Protein AF-A0A6L7CYQ5-F1 (afdb_monomer_lite)

Organism: Escherichia coli (NCBI:txid562)

Radius of gyration: 12.0 Å; chains: 1; bounding box: 25×27×30 Å

pLDDT: mean 95.57, std 5.55, range [53.62, 98.19]

Secondary structure (DSSP, 8-state):
--HHHHHHHHHHHS--S------SSHHHHHHHHHHHHTTT-------TTS-HHHHHHHHHHHHTTS---

Structure (mmCIF, N/CA/C/O backbone):
data_AF-A0A6L7CYQ5-F1
#
_entry.id   AF-A0A6L7CYQ5-F1
#
loop_
_atom_site.group_PDB
_atom_site.id
_atom_site.type_symbol
_atom_site.label_atom_id
_atom_site.label_a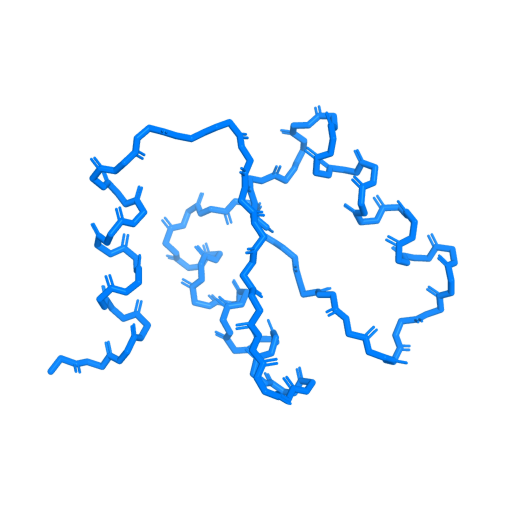lt_id
_atom_site.label_comp_id
_atom_site.label_asym_id
_atom_site.label_entity_id
_atom_site.label_seq_id
_atom_site.pdbx_PDB_ins_code
_atom_site.Cartn_x
_atom_site.Cartn_y
_atom_site.Cartn_z
_atom_site.occupancy
_atom_site.B_iso_or_equiv
_atom_site.auth_seq_id
_atom_site.auth_comp_id
_atom_site.auth_asym_id
_atom_site.auth_atom_id
_atom_site.pdbx_PDB_model_num
ATOM 1 N N . MET A 1 1 ? 9.291 -11.476 -18.870 1.00 53.62 1 MET A N 1
ATOM 2 C CA . MET A 1 1 ? 8.198 -11.197 -17.920 1.00 53.62 1 MET A CA 1
ATOM 3 C C . MET A 1 1 ? 8.738 -10.231 -16.882 1.00 53.62 1 MET A C 1
ATOM 5 O O . MET A 1 1 ? 9.759 -10.543 -16.274 1.00 53.62 1 MET A O 1
ATOM 9 N N . ARG A 1 2 ? 8.174 -9.025 -16.765 1.00 85.94 2 ARG A N 1
ATOM 10 C CA . ARG A 1 2 ? 8.638 -8.051 -15.761 1.00 85.94 2 ARG A CA 1
ATOM 11 C C . ARG A 1 2 ? 8.048 -8.430 -14.400 1.00 85.94 2 ARG A C 1
ATOM 13 O O . ARG A 1 2 ? 6.920 -8.899 -14.333 1.00 85.94 2 ARG A O 1
ATOM 20 N N . LYS A 1 3 ? 8.803 -8.239 -13.313 1.00 88.25 3 LYS A N 1
ATOM 21 C CA . LYS A 1 3 ? 8.423 -8.658 -11.947 1.00 88.25 3 LYS A CA 1
ATOM 22 C C . LYS A 1 3 ? 6.999 -8.229 -11.545 1.00 88.25 3 LYS A C 1
ATOM 24 O O . LYS A 1 3 ? 6.286 -9.022 -10.945 1.00 88.25 3 LYS A O 1
ATOM 29 N N . ASN A 1 4 ? 6.578 -7.019 -11.919 1.00 90.06 4 ASN A N 1
ATOM 30 C CA . ASN A 1 4 ? 5.248 -6.497 -11.587 1.00 90.06 4 ASN A CA 1
ATOM 31 C C . ASN A 1 4 ? 4.119 -7.218 -12.345 1.00 90.06 4 ASN A C 1
ATOM 33 O O . ASN A 1 4 ? 3.061 -7.435 -11.776 1.00 90.06 4 ASN A O 1
ATOM 37 N N . GLU A 1 5 ? 4.344 -7.648 -13.591 1.00 91.50 5 GLU A N 1
ATOM 38 C CA . GLU A 1 5 ? 3.353 -8.427 -14.356 1.00 91.50 5 GLU A CA 1
ATOM 39 C C . GLU A 1 5 ? 3.125 -9.803 -13.717 1.00 91.50 5 GLU A C 1
ATOM 41 O O . GLU A 1 5 ? 2.000 -10.286 -13.650 1.00 91.50 5 GLU A O 1
ATOM 46 N N . ALA A 1 6 ? 4.200 -10.433 -13.232 1.00 94.75 6 ALA A N 1
ATOM 47 C CA . ALA A 1 6 ? 4.110 -11.708 -12.526 1.00 94.75 6 ALA A CA 1
ATOM 48 C C . ALA A 1 6 ? 3.391 -11.563 -11.176 1.00 94.75 6 ALA A C 1
ATOM 50 O O . ALA A 1 6 ? 2.609 -12.434 -10.814 1.00 94.75 6 ALA A O 1
ATOM 51 N N . LEU A 1 7 ? 3.630 -10.458 -10.460 1.00 94.94 7 LEU A N 1
ATOM 52 C CA . LEU A 1 7 ? 2.930 -10.138 -9.217 1.00 94.94 7 LEU A CA 1
ATOM 53 C C . LEU A 1 7 ? 1.423 -9.964 -9.442 1.00 94.94 7 LEU A C 1
ATOM 55 O O . LEU A 1 7 ? 0.642 -10.570 -8.724 1.00 94.94 7 LEU A O 1
ATOM 59 N N . VAL A 1 8 ? 1.019 -9.183 -10.448 1.00 94.56 8 VAL A N 1
ATOM 60 C CA . VAL A 1 8 ? -0.405 -8.976 -10.768 1.00 94.56 8 VAL A CA 1
ATOM 61 C C . VAL A 1 8 ? -1.082 -10.302 -11.107 1.00 94.56 8 VAL A C 1
ATOM 63 O O . VAL A 1 8 ? -2.115 -10.616 -10.534 1.00 94.56 8 VAL A O 1
ATOM 66 N N . ARG A 1 9 ? -0.453 -11.125 -11.953 1.00 94.38 9 ARG A N 1
ATOM 67 C CA . ARG A 1 9 ? -0.972 -12.458 -12.299 1.00 94.38 9 ARG A CA 1
ATOM 68 C C . ARG A 1 9 ? -1.110 -13.395 -11.106 1.00 94.38 9 ARG A C 1
ATOM 70 O O . ARG A 1 9 ? -1.989 -14.244 -11.107 1.00 94.38 9 ARG A O 1
ATOM 77 N N . PHE A 1 10 ? -0.197 -13.294 -10.143 1.00 95.19 10 PHE A N 1
ATOM 78 C CA . PHE A 1 10 ? -0.288 -14.059 -8.906 1.00 95.19 10 PHE A CA 1
ATOM 79 C C . PHE A 1 10 ? -1.501 -13.603 -8.091 1.00 95.19 10 PHE A C 1
ATOM 81 O O . PHE A 1 10 ? -2.301 -14.434 -7.696 1.00 95.19 10 PHE A O 1
ATOM 88 N N . LEU A 1 11 ? -1.680 -12.292 -7.919 1.00 95.94 11 LEU A N 1
ATOM 89 C CA . LEU A 1 11 ? -2.811 -11.737 -7.174 1.00 95.94 11 LEU A CA 1
ATOM 90 C C . LEU A 1 11 ? -4.166 -12.041 -7.832 1.00 95.94 11 LEU A C 1
ATOM 92 O O . LEU A 1 11 ? -5.126 -12.298 -7.127 1.00 95.94 11 LEU A O 1
ATOM 96 N N . GLU A 1 12 ? -4.242 -12.079 -9.165 1.00 94.50 12 GLU A N 1
ATOM 97 C CA . GLU A 1 12 ? -5.471 -12.440 -9.895 1.00 94.50 12 GLU A CA 1
ATOM 98 C C . GLU A 1 12 ? -5.889 -13.908 -9.707 1.00 94.50 12 GLU A C 1
ATOM 100 O O . GLU A 1 12 ? -7.039 -14.258 -9.970 1.00 94.50 12 GLU A O 1
ATOM 105 N N . ALA A 1 13 ? -4.951 -14.780 -9.333 1.00 95.88 13 ALA A N 1
ATOM 106 C CA . ALA A 1 13 ? -5.178 -16.217 -9.204 1.00 95.88 13 ALA A CA 1
ATOM 107 C C . ALA A 1 13 ? -5.457 -16.664 -7.762 1.00 95.88 13 ALA A C 1
ATOM 109 O O . ALA A 1 13 ? -5.881 -17.802 -7.561 1.00 95.88 13 ALA A O 1
ATOM 110 N N . GLU A 1 14 ? -5.198 -15.804 -6.779 1.00 95.00 14 GLU A N 1
ATOM 111 C CA . GLU A 1 14 ? -5.318 -16.112 -5.356 1.00 95.00 14 GLU A CA 1
ATOM 112 C C . GLU A 1 14 ? -6.504 -15.355 -4.750 1.00 95.00 14 GLU A C 1
ATOM 114 O O . GLU A 1 14 ? -6.671 -14.160 -4.986 1.00 95.00 14 GLU A O 1
ATOM 119 N N . ASP A 1 15 ? -7.290 -16.028 -3.911 1.00 93.88 15 ASP A N 1
ATOM 120 C CA . ASP A 1 15 ? -8.311 -15.369 -3.096 1.00 93.88 15 ASP A CA 1
ATOM 121 C C . ASP A 1 15 ? -7.658 -14.799 -1.827 1.00 93.88 15 ASP A C 1
ATOM 123 O O . ASP A 1 15 ? -7.059 -15.535 -1.035 1.00 93.88 15 ASP A O 1
ATOM 127 N N . PHE A 1 16 ? -7.776 -13.488 -1.609 1.00 94.88 16 PHE A N 1
ATOM 128 C CA . PHE A 1 16 ? -7.285 -12.824 -0.401 1.00 94.88 16 PHE A CA 1
ATOM 129 C C . PHE A 1 16 ? -8.231 -11.709 0.053 1.00 94.88 16 PHE A C 1
ATOM 131 O O . PHE A 1 16 ? -8.815 -11.006 -0.766 1.00 94.88 16 PHE A O 1
ATOM 138 N N . ASP A 1 17 ? -8.337 -11.522 1.372 1.00 92.00 17 ASP A N 1
ATOM 139 C CA . ASP A 1 17 ? -9.105 -10.414 1.959 1.00 92.00 17 ASP A CA 1
ATOM 140 C C . ASP A 1 17 ? -8.276 -9.119 2.046 1.00 92.00 17 ASP A C 1
ATOM 142 O O . ASP A 1 17 ? -8.804 -8.024 1.887 1.00 92.00 17 ASP A O 1
ATOM 146 N N . ALA A 1 18 ? -6.972 -9.241 2.326 1.00 95.94 18 ALA A N 1
ATOM 147 C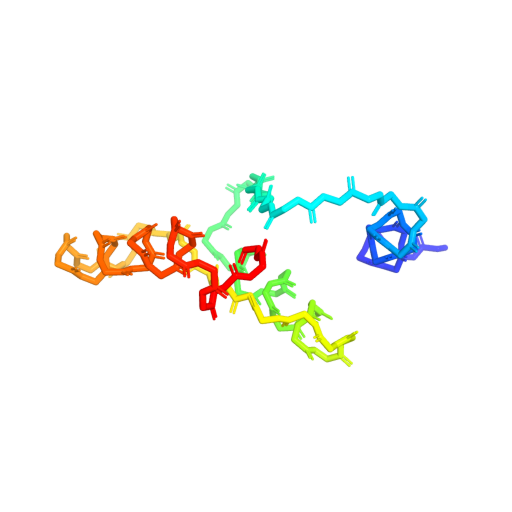 CA . ALA A 1 18 ? -6.017 -8.134 2.382 1.00 95.94 18 ALA A CA 1
ATOM 148 C C . ALA A 1 18 ? -4.581 -8.647 2.183 1.00 95.94 18 ALA A C 1
ATOM 150 O O . ALA A 1 18 ? -4.229 -9.723 2.678 1.00 95.94 18 ALA A O 1
ATOM 151 N N . ALA A 1 19 ? -3.725 -7.865 1.522 1.00 96.94 19 ALA A N 1
ATOM 152 C CA . ALA A 1 19 ? -2.310 -8.192 1.336 1.00 96.94 19 ALA A CA 1
ATOM 153 C C . ALA A 1 19 ? -1.378 -7.064 1.809 1.00 96.94 19 ALA A C 1
ATOM 155 O O . ALA A 1 19 ? -1.758 -5.905 1.868 1.00 96.94 19 ALA A O 1
ATOM 156 N N . ILE A 1 20 ? -0.129 -7.405 2.154 1.00 97.31 20 ILE A N 1
ATOM 157 C CA . ILE A 1 20 ? 0.953 -6.434 2.395 1.00 97.31 20 ILE A CA 1
ATOM 158 C C . ILE A 1 20 ? 2.178 -6.878 1.602 1.00 97.31 20 ILE A C 1
ATOM 160 O O . ILE A 1 20 ? 2.702 -7.976 1.807 1.00 97.31 20 ILE A O 1
ATOM 164 N N . ILE A 1 21 ? 2.679 -6.005 0.727 1.00 96.88 21 ILE A N 1
ATOM 165 C CA . ILE A 1 21 ? 3.815 -6.309 -0.149 1.00 96.88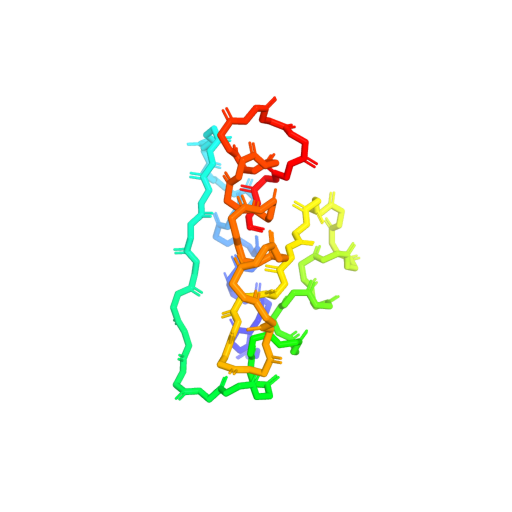 21 ILE A CA 1
ATOM 166 C C . ILE A 1 21 ? 5.052 -5.528 0.292 1.00 96.88 21 ILE A C 1
ATOM 168 O O . ILE A 1 21 ? 5.132 -4.307 0.173 1.00 96.88 21 ILE A O 1
ATOM 172 N N . PHE A 1 22 ? 6.075 -6.250 0.750 1.00 97.75 22 PHE A N 1
ATOM 173 C CA . PHE A 1 22 ? 7.348 -5.648 1.137 1.00 97.75 22 PHE A CA 1
ATOM 174 C C . PHE A 1 22 ? 8.294 -5.489 -0.056 1.00 97.75 22 PHE A C 1
ATOM 176 O O . PHE A 1 22 ? 8.567 -6.424 -0.812 1.00 97.75 22 PHE A O 1
ATOM 183 N N . VAL A 1 23 ? 8.869 -4.295 -0.181 1.00 97.00 23 VAL A N 1
ATOM 184 C CA . VAL A 1 23 ? 9.866 -3.950 -1.201 1.00 97.00 23 VAL A CA 1
ATOM 185 C C . VAL A 1 23 ? 11.084 -3.283 -0.570 1.00 97.00 23 VAL A C 1
ATOM 187 O O . VAL A 1 23 ? 11.051 -2.815 0.564 1.00 97.00 23 VAL A O 1
ATOM 190 N N . ARG A 1 24 ? 12.199 -3.260 -1.308 1.00 96.88 24 ARG A N 1
ATOM 191 C CA . ARG A 1 24 ? 13.503 -2.835 -0.773 1.00 96.88 24 ARG A CA 1
ATOM 192 C C . ARG A 1 24 ? 13.608 -1.330 -0.532 1.00 96.88 24 ARG A C 1
ATOM 194 O O . ARG A 1 24 ? 14.352 -0.916 0.349 1.00 96.88 24 ARG A O 1
ATOM 201 N N . THR A 1 25 ? 12.953 -0.514 -1.352 1.00 97.00 25 THR A N 1
ATOM 202 C CA . THR A 1 25 ? 13.144 0.940 -1.351 1.00 97.00 25 THR A CA 1
ATOM 203 C C . THR A 1 25 ? 11.811 1.664 -1.268 1.00 97.00 25 THR A C 1
ATOM 205 O O . THR A 1 25 ? 10.791 1.168 -1.739 1.00 97.00 25 THR A O 1
ATOM 208 N N . LYS A 1 26 ? 11.845 2.885 -0.729 1.00 96.56 26 LYS A N 1
ATOM 209 C CA . LYS A 1 26 ? 10.724 3.831 -0.763 1.00 96.56 26 LYS A CA 1
ATOM 210 C C . LYS A 1 26 ? 10.144 3.968 -2.173 1.00 96.56 26 LYS A C 1
ATOM 212 O O . LYS A 1 26 ? 8.942 3.828 -2.339 1.00 96.56 26 LYS A O 1
ATOM 217 N N . ASN A 1 27 ? 10.978 4.204 -3.185 1.00 97.00 27 ASN A N 1
ATOM 218 C CA . ASN A 1 27 ? 10.474 4.428 -4.543 1.00 97.00 27 ASN A CA 1
ATOM 219 C C . ASN A 1 27 ? 9.767 3.184 -5.090 1.00 97.00 27 ASN A C 1
ATOM 221 O O . ASN A 1 27 ? 8.707 3.307 -5.691 1.00 97.00 27 ASN A O 1
ATOM 225 N N . ALA A 1 28 ? 10.270 1.987 -4.769 1.00 96.75 28 ALA A N 1
ATOM 226 C CA . ALA A 1 28 ? 9.604 0.750 -5.153 1.00 96.75 28 ALA A CA 1
ATOM 227 C C . ALA A 1 28 ? 8.207 0.603 -4.519 1.00 96.75 28 ALA A C 1
ATOM 229 O O . ALA A 1 28 ? 7.366 -0.068 -5.105 1.00 96.75 28 ALA A O 1
ATOM 230 N N . THR A 1 29 ? 7.932 1.219 -3.356 1.00 97.50 29 THR A N 1
ATOM 231 C CA . THR A 1 29 ? 6.572 1.191 -2.772 1.00 97.50 29 THR A CA 1
ATOM 232 C C . THR A 1 29 ? 5.578 1.935 -3.657 1.00 97.50 29 THR A C 1
ATOM 234 O O . THR A 1 29 ? 4.462 1.465 -3.839 1.00 97.50 29 THR A O 1
ATOM 237 N N . LEU A 1 30 ? 6.005 3.050 -4.257 1.00 97.31 30 LEU A N 1
ATOM 238 C CA . LEU A 1 30 ? 5.183 3.857 -5.157 1.00 97.31 30 LEU A CA 1
ATOM 239 C C . LEU A 1 30 ? 5.001 3.154 -6.505 1.00 97.31 30 LEU A C 1
ATOM 241 O O . LEU A 1 30 ? 3.882 3.026 -6.978 1.00 97.31 30 LEU A O 1
ATOM 245 N N . GLU A 1 31 ? 6.086 2.633 -7.084 1.00 96.38 31 GLU A N 1
ATOM 246 C CA . GLU A 1 31 ? 6.045 1.929 -8.374 1.00 96.38 31 GLU A CA 1
ATOM 247 C C . GLU A 1 31 ? 5.165 0.670 -8.336 1.00 96.38 31 GLU A C 1
ATOM 249 O O . GLU A 1 31 ? 4.492 0.350 -9.318 1.00 96.38 31 GLU A O 1
ATOM 254 N N . VAL A 1 32 ? 5.189 -0.071 -7.221 1.00 97.00 32 VAL A N 1
ATOM 255 C CA . VAL A 1 32 ? 4.335 -1.252 -7.045 1.00 97.00 32 VAL A CA 1
ATOM 256 C C . VAL A 1 32 ? 2.884 -0.838 -6.824 1.00 97.00 32 VAL A C 1
ATOM 258 O O . VAL A 1 32 ? 2.029 -1.379 -7.517 1.00 97.00 32 VAL A O 1
ATOM 261 N N . ALA A 1 33 ? 2.604 0.135 -5.950 1.00 97.31 33 ALA A N 1
ATOM 262 C CA . ALA A 1 33 ? 1.243 0.635 -5.740 1.00 97.31 33 ALA A CA 1
ATOM 263 C C . ALA A 1 33 ? 0.616 1.155 -7.048 1.00 97.31 33 ALA A C 1
ATOM 265 O O . ALA A 1 33 ? -0.459 0.716 -7.436 1.00 97.31 33 ALA A O 1
ATOM 266 N N . GLU A 1 34 ? 1.337 1.972 -7.821 1.00 96.81 34 GLU A N 1
ATOM 267 C CA . GLU A 1 34 ? 0.859 2.469 -9.120 1.00 96.81 34 GLU A CA 1
ATOM 268 C C . GLU A 1 34 ? 0.625 1.330 -10.129 1.00 96.81 34 GLU A C 1
ATOM 270 O O . GLU A 1 34 ? -0.285 1.376 -10.960 1.00 96.81 34 GLU A O 1
ATOM 275 N N . ALA A 1 35 ? 1.458 0.285 -10.110 1.00 96.19 35 ALA A N 1
ATOM 276 C CA . ALA A 1 35 ? 1.229 -0.883 -10.952 1.00 96.19 35 ALA A CA 1
ATOM 277 C C . ALA A 1 35 ? -0.038 -1.647 -10.541 1.00 96.19 35 ALA A C 1
ATOM 279 O O . ALA A 1 35 ? -0.761 -2.099 -11.422 1.00 96.19 35 ALA A O 1
ATOM 280 N N . LEU A 1 36 ? -0.314 -1.779 -9.245 1.00 97.06 36 LEU A N 1
ATOM 281 C CA . LEU A 1 36 ? -1.500 -2.460 -8.725 1.00 97.06 36 LEU A CA 1
ATOM 282 C C . LEU A 1 36 ? -2.779 -1.656 -8.986 1.00 97.06 36 LEU A C 1
ATOM 284 O O . LEU A 1 36 ? -3.740 -2.213 -9.511 1.00 97.06 36 LEU A O 1
ATOM 288 N N . GLU A 1 37 ? -2.754 -0.344 -8.748 1.00 97.06 37 GLU A N 1
ATOM 289 C CA . GLU A 1 37 ? -3.862 0.573 -9.057 1.00 97.06 37 GLU A CA 1
ATOM 290 C C . GLU A 1 37 ? -4.247 0.515 -10.541 1.00 97.06 37 GLU A C 1
ATOM 292 O O . GLU A 1 37 ? -5.424 0.421 -10.886 1.00 97.06 37 GLU A O 1
ATOM 297 N N . ARG A 1 38 ? -3.258 0.475 -11.446 1.00 96.38 38 ARG A N 1
ATOM 298 C CA . ARG A 1 38 ? -3.508 0.317 -12.891 1.00 96.38 38 ARG A CA 1
ATOM 299 C C . ARG A 1 38 ? -4.157 -1.015 -13.271 1.00 96.38 38 ARG A C 1
ATOM 301 O O . ARG A 1 38 ? -4.694 -1.109 -14.371 1.00 96.38 38 ARG A O 1
ATOM 308 N N . ASN A 1 39 ? -4.093 -2.022 -12.403 1.00 95.75 39 ASN A N 1
ATOM 309 C CA . ASN A 1 39 ? -4.738 -3.322 -12.594 1.00 95.75 39 ASN A CA 1
ATOM 310 C C . ASN A 1 39 ? -6.008 -3.483 -11.740 1.00 95.75 39 ASN A C 1
ATOM 312 O O . ASN A 1 39 ? -6.547 -4.579 -11.660 1.00 95.75 39 ASN A O 1
ATOM 316 N N . GLY A 1 40 ? -6.519 -2.396 -11.151 1.00 95.62 40 GLY A N 1
ATOM 317 C CA . GLY A 1 40 ? -7.828 -2.371 -10.495 1.00 95.62 40 GLY A CA 1
ATOM 318 C C . GLY A 1 40 ? -7.825 -2.688 -9.001 1.00 95.62 40 GLY A C 1
ATOM 319 O O . GLY A 1 40 ? -8.900 -2.715 -8.413 1.00 95.62 40 GLY A O 1
ATOM 320 N N . TYR A 1 41 ? -6.657 -2.880 -8.384 1.00 97.38 41 TYR A N 1
ATOM 321 C CA . TYR A 1 41 ? -6.556 -3.039 -6.933 1.00 97.38 41 TYR A CA 1
ATOM 322 C C . TYR A 1 41 ? -6.578 -1.676 -6.238 1.00 97.38 41 TYR A C 1
ATOM 324 O O . TYR A 1 41 ? -5.843 -0.759 -6.619 1.00 97.38 41 TYR A O 1
ATOM 332 N N . ASN A 1 42 ? -7.355 -1.552 -5.167 1.00 97.31 42 ASN A N 1
ATOM 333 C CA . ASN A 1 42 ? -7.270 -0.426 -4.248 1.00 97.31 42 ASN A CA 1
ATOM 334 C C . ASN A 1 42 ? -6.013 -0.593 -3.395 1.00 97.31 42 ASN A C 1
ATOM 336 O O . ASN A 1 42 ? -6.058 -1.223 -2.344 1.00 97.31 42 ASN A O 1
ATOM 340 N N . SER A 1 43 ? -4.883 -0.046 -3.839 1.00 97.81 43 SER A N 1
ATOM 341 C CA . SER A 1 43 ? -3.618 -0.182 -3.112 1.00 97.81 43 SER A CA 1
ATOM 342 C C . SER A 1 43 ? -3.084 1.142 -2.581 1.00 97.81 43 SER A C 1
ATOM 344 O O . SER A 1 43 ? -3.493 2.211 -3.032 1.00 97.81 43 SER A O 1
ATOM 346 N N . ALA A 1 44 ? -2.177 1.092 -1.607 1.00 98.06 44 ALA A N 1
ATOM 347 C CA . ALA A 1 44 ? -1.459 2.284 -1.169 1.00 98.06 44 ALA A CA 1
ATOM 348 C C . ALA A 1 44 ? 0.004 1.998 -0.820 1.00 98.06 44 ALA A C 1
ATOM 350 O O . ALA A 1 44 ? 0.352 1.009 -0.179 1.00 98.06 44 ALA A O 1
ATOM 351 N N . ALA A 1 45 ? 0.887 2.934 -1.166 1.00 97.88 45 ALA A N 1
ATOM 352 C CA . ALA A 1 45 ? 2.272 2.873 -0.722 1.00 97.88 45 ALA A CA 1
ATOM 353 C C . ALA A 1 45 ? 2.387 3.172 0.783 1.00 97.88 45 ALA A C 1
ATOM 355 O O . ALA A 1 45 ? 1.843 4.163 1.274 1.00 97.88 45 ALA A O 1
ATOM 356 N N . LEU A 1 46 ? 3.179 2.364 1.494 1.00 97.75 46 LEU A N 1
ATOM 357 C CA . LEU A 1 46 ? 3.540 2.590 2.892 1.00 97.75 46 LEU A CA 1
ATOM 358 C C . LEU A 1 46 ? 5.063 2.651 3.054 1.00 97.75 46 LEU A C 1
ATOM 360 O O . LEU A 1 46 ? 5.758 1.643 2.947 1.00 97.75 46 LEU A O 1
ATOM 364 N N . ASN A 1 47 ? 5.609 3.842 3.314 1.00 97.06 47 ASN A N 1
ATOM 365 C CA . ASN A 1 47 ? 7.058 4.063 3.386 1.00 97.06 47 ASN A CA 1
ATOM 366 C C . ASN A 1 47 ? 7.457 5.071 4.481 1.00 97.06 47 ASN A C 1
ATOM 368 O O . ASN A 1 47 ? 6.626 5.516 5.275 1.00 97.06 47 ASN A O 1
ATOM 372 N N . GLY A 1 48 ? 8.760 5.349 4.579 1.00 94.44 48 GLY A N 1
ATOM 373 C CA . GLY A 1 48 ? 9.352 6.167 5.642 1.00 94.44 48 GLY A CA 1
ATOM 374 C C . GLY A 1 48 ? 9.133 7.679 5.520 1.00 94.44 48 GLY A C 1
ATOM 375 O O . GLY A 1 48 ? 9.426 8.385 6.477 1.00 94.44 48 GLY A O 1
ATOM 376 N N . ASP A 1 49 ? 8.615 8.178 4.395 1.00 95.12 49 ASP A N 1
ATOM 377 C CA . ASP A 1 49 ? 8.318 9.611 4.226 1.00 95.12 49 ASP A CA 1
ATOM 378 C C . ASP A 1 49 ? 6.958 10.005 4.809 1.00 95.12 49 ASP A C 1
ATOM 380 O O . ASP A 1 49 ? 6.670 11.184 5.014 1.00 95.12 49 ASP A O 1
ATOM 384 N N . MET A 1 50 ? 6.092 9.023 5.045 1.00 96.25 50 MET A N 1
ATOM 385 C CA . MET A 1 50 ? 4.775 9.261 5.611 1.00 96.25 50 MET A CA 1
ATOM 386 C C . MET A 1 50 ? 4.907 9.638 7.081 1.00 96.25 50 MET A C 1
ATOM 388 O O . MET A 1 50 ? 5.587 8.961 7.856 1.00 96.25 50 MET A O 1
ATOM 392 N N . ASN A 1 51 ? 4.184 10.678 7.488 1.00 97.88 51 ASN A N 1
ATOM 393 C CA . ASN A 1 51 ? 4.022 10.959 8.907 1.00 97.88 51 ASN A CA 1
ATOM 394 C C . ASN A 1 51 ? 3.249 9.817 9.600 1.00 97.88 51 ASN A C 1
ATOM 396 O O . ASN A 1 51 ? 2.549 9.028 8.958 1.00 97.88 51 ASN A O 1
ATOM 400 N N . GLN A 1 52 ? 3.383 9.729 10.925 1.00 97.31 52 GLN A N 1
ATOM 401 C CA . GLN A 1 52 ? 2.799 8.635 11.703 1.00 97.31 52 GLN A CA 1
ATOM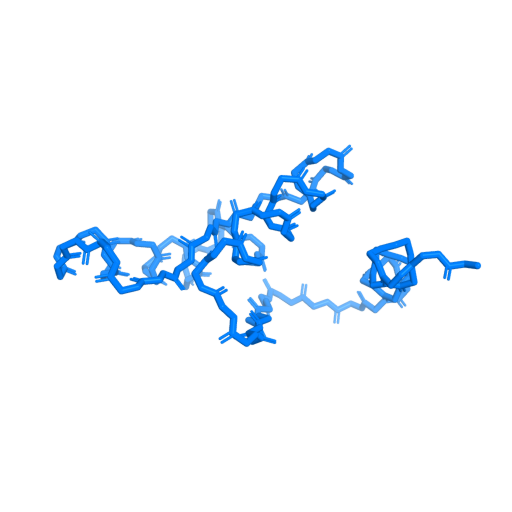 402 C C . GLN A 1 52 ? 1.272 8.549 11.549 1.00 97.31 52 GLN A C 1
ATOM 404 O O . GLN A 1 52 ? 0.746 7.458 11.351 1.00 97.31 52 GLN A O 1
ATOM 409 N N . ALA A 1 53 ? 0.577 9.692 11.550 1.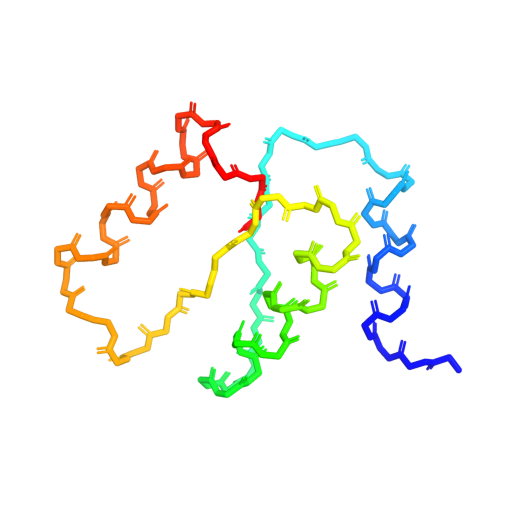00 97.94 53 ALA A N 1
ATOM 410 C CA . ALA A 1 53 ? -0.878 9.743 11.397 1.00 97.94 53 ALA A CA 1
ATOM 411 C C . ALA A 1 53 ? -1.345 9.149 10.055 1.00 97.94 53 ALA A C 1
ATOM 413 O O . ALA A 1 53 ? -2.284 8.359 10.013 1.00 97.94 53 ALA A O 1
ATOM 414 N N . LEU A 1 54 ? -0.656 9.474 8.959 1.00 97.56 54 LEU A N 1
ATOM 415 C CA . LEU A 1 54 ? -0.961 8.935 7.638 1.00 97.56 54 LEU A CA 1
ATOM 416 C C . LEU A 1 54 ? -0.641 7.436 7.555 1.00 97.56 54 LEU A C 1
ATOM 418 O O . LEU A 1 54 ? -1.404 6.689 6.951 1.00 97.56 54 LEU A O 1
ATOM 422 N N . ARG A 1 55 ? 0.454 6.975 8.180 1.00 97.44 55 ARG A N 1
ATOM 423 C CA . ARG A 1 55 ? 0.782 5.537 8.253 1.00 97.44 55 ARG A CA 1
ATOM 424 C C . ARG A 1 55 ? -0.325 4.751 8.947 1.00 97.44 55 ARG A C 1
ATOM 426 O O . ARG A 1 55 ? -0.740 3.714 8.438 1.00 97.44 55 ARG A O 1
ATOM 433 N N . GLU A 1 56 ? -0.805 5.246 10.083 1.00 98.00 56 GLU A N 1
ATOM 434 C CA . GLU A 1 56 ? -1.896 4.624 10.837 1.00 98.00 56 GLU A CA 1
ATOM 435 C C . GLU A 1 56 ? -3.205 4.631 10.045 1.00 98.00 56 GLU A C 1
ATOM 437 O O . GLU A 1 56 ? -3.862 3.598 9.958 1.00 98.00 56 GLU A O 1
ATOM 442 N N . GLN A 1 57 ? -3.540 5.744 9.386 1.00 98.19 57 GLN A N 1
ATOM 443 C CA . GLN A 1 57 ? -4.725 5.832 8.532 1.00 98.19 57 GLN A CA 1
ATOM 444 C C . GLN A 1 57 ? -4.678 4.839 7.362 1.00 98.19 57 GLN A C 1
ATOM 446 O O . GLN A 1 57 ? -5.692 4.217 7.052 1.00 98.19 57 GLN A O 1
ATOM 451 N N . THR A 1 58 ? -3.528 4.675 6.702 1.00 97.81 58 THR A N 1
ATOM 452 C CA . THR A 1 58 ? -3.374 3.689 5.620 1.00 97.81 58 THR A CA 1
ATOM 453 C C . THR A 1 58 ? -3.572 2.265 6.135 1.00 97.81 58 THR A C 1
ATOM 455 O O . THR A 1 58 ? -4.285 1.489 5.507 1.00 97.81 58 THR A O 1
ATOM 458 N N . LEU A 1 59 ? -3.004 1.932 7.298 1.00 97.19 59 LEU A N 1
ATOM 459 C CA . LEU A 1 59 ? -3.203 0.617 7.914 1.00 97.19 59 LEU A CA 1
ATOM 460 C C . LEU A 1 59 ? -4.660 0.385 8.331 1.00 97.19 59 LEU A C 1
ATOM 462 O O . LEU A 1 59 ? -5.154 -0.729 8.195 1.00 97.19 59 LEU A O 1
ATOM 466 N N . GLU A 1 60 ? -5.354 1.412 8.821 1.00 98.06 60 GLU A N 1
ATOM 467 C CA . GLU A 1 60 ? -6.772 1.306 9.174 1.00 98.06 60 GLU A CA 1
ATOM 468 C C . GLU A 1 60 ? -7.645 1.067 7.939 1.00 98.06 60 GLU A C 1
ATOM 470 O O . GLU A 1 60 ? -8.521 0.211 7.967 1.00 98.06 60 GLU A O 1
ATOM 475 N N . ARG A 1 61 ? -7.336 1.744 6.825 1.00 98.06 61 ARG A N 1
ATOM 476 C CA . ARG A 1 61 ? -8.012 1.527 5.538 1.00 98.06 61 ARG A CA 1
ATOM 477 C C . ARG A 1 61 ? -7.816 0.116 4.978 1.00 98.06 61 ARG A C 1
ATOM 479 O O . ARG A 1 61 ? -8.674 -0.377 4.260 1.00 98.06 61 ARG A O 1
ATOM 486 N N . LEU A 1 62 ? -6.681 -0.522 5.264 1.00 97.94 62 LEU A N 1
ATOM 487 C CA . LEU A 1 62 ? -6.466 -1.927 4.909 1.00 97.94 62 LEU A CA 1
ATOM 488 C C . LEU A 1 62 ? -7.307 -2.847 5.806 1.00 97.94 62 LEU A C 1
ATOM 490 O O . LEU A 1 62 ? -7.953 -3.769 5.326 1.00 97.94 62 LEU A O 1
ATOM 494 N N . LYS A 1 63 ? -7.348 -2.575 7.117 1.00 97.00 63 LYS A N 1
ATO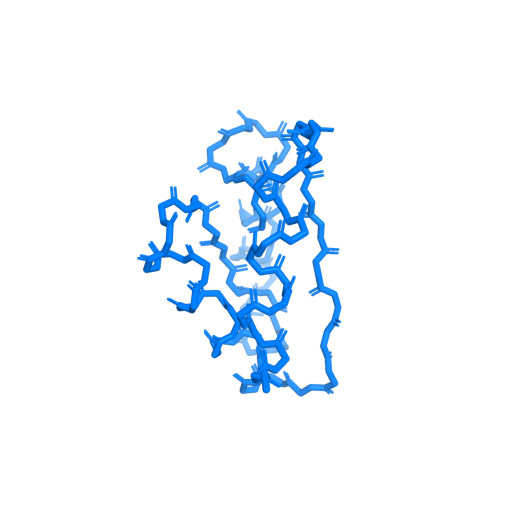M 495 C CA . LYS A 1 63 ? -8.134 -3.371 8.075 1.00 97.00 63 LYS A CA 1
ATOM 496 C C . LYS A 1 63 ? -9.642 -3.291 7.841 1.00 97.00 63 LYS A C 1
ATOM 498 O O . LYS A 1 63 ? -10.338 -4.257 8.135 1.00 97.00 63 LYS A O 1
ATOM 503 N N . ASP A 1 64 ? -10.143 -2.147 7.380 1.00 96.81 64 ASP A N 1
ATOM 504 C CA . ASP A 1 64 ? -11.572 -1.910 7.155 1.00 96.81 64 ASP A CA 1
ATOM 505 C C . ASP A 1 64 ? -12.043 -2.235 5.721 1.00 96.81 64 ASP A C 1
ATOM 507 O O . ASP A 1 64 ? -13.216 -2.028 5.406 1.00 96.81 64 ASP A O 1
ATOM 511 N N . GLY A 1 65 ? -11.152 -2.766 4.871 1.00 96.44 65 GLY A N 1
ATOM 512 C CA . GLY A 1 65 ? -11.457 -3.208 3.505 1.00 96.44 65 GLY A CA 1
ATOM 513 C C . GLY A 1 65 ? -11.599 -2.079 2.479 1.00 96.44 65 GLY A C 1
ATOM 514 O O . GLY A 1 65 ? -12.113 -2.298 1.386 1.00 96.44 65 GLY A O 1
ATOM 515 N N . ARG A 1 66 ? -11.178 -0.849 2.804 1.00 97.38 66 ARG A N 1
ATOM 516 C CA . ARG A 1 66 ? -11.095 0.261 1.832 1.00 97.38 66 ARG A CA 1
ATOM 517 C C . ARG A 1 66 ? -9.849 0.198 0.949 1.00 97.38 66 ARG A C 1
ATOM 519 O O . ARG A 1 66 ? -9.769 0.938 -0.033 1.00 97.38 66 ARG A O 1
ATOM 526 N N . LEU A 1 67 ? -8.856 -0.583 1.352 1.00 98.00 67 LEU A N 1
ATOM 527 C CA . LEU A 1 67 ? -7.701 -0.970 0.557 1.00 98.00 67 LEU A CA 1
ATOM 528 C C . LEU A 1 67 ? -7.648 -2.492 0.509 1.00 98.00 67 LEU A C 1
ATOM 530 O O . LEU A 1 67 ? -7.903 -3.147 1.515 1.00 98.00 67 LEU A O 1
ATOM 534 N N . ASP A 1 68 ? -7.260 -3.006 -0.647 1.00 97.06 68 ASP A N 1
ATOM 535 C CA . ASP A 1 68 ? -7.010 -4.419 -0.887 1.00 97.06 68 ASP A CA 1
ATOM 536 C C . ASP A 1 68 ? -5.544 -4.766 -0.537 1.00 97.06 68 ASP A C 1
ATOM 538 O O . ASP A 1 68 ? -5.259 -5.867 -0.056 1.00 97.06 68 ASP A O 1
ATOM 542 N N . ILE A 1 69 ? -4.596 -3.841 -0.799 1.00 97.44 69 ILE A N 1
ATOM 543 C CA . ILE A 1 69 ? -3.133 -4.092 -0.775 1.00 97.44 69 ILE A CA 1
ATOM 544 C C . ILE A 1 69 ? -2.304 -2.907 -0.244 1.00 97.44 69 ILE A C 1
ATOM 546 O O . ILE A 1 69 ? -2.562 -1.748 -0.646 1.00 97.44 69 ILE A O 1
#

InterPro domains:
  IPR001650 Helicase, C-terminal domain-like [PF00271] (3-68)
  IPR027417 P-loop containing nucleoside triphosphate hydrolase [G3DSA:3.40.50.300] (1-69)
  IPR027417 P-loop containing nucleoside triphosphate hydrolase [SSF52540] (3-69)
  IPR050547 DEAD box ATP-dependent RNA helicases [PTHR47963] (2-69)

Sequence (69 aa):
MRKNEALVRFLEAEDFDAAIIFVRTKNATLEVAEALERNGYNSAALNGDMNQALREQTLERLKDGRLDI

Foldseek 3Di:
DDPLVVVLVVVVVDDDLADDDDDDDQVVLVVNQVSVVVVPFQAHRDDDVDDPVVNVVRVVCRVVSVGRD